Protein AF-R7V483-F1 (afdb_monomer_lite)

Sequence (160 aa):
MLPAGDQNLHLLVTLGECSVFAGLAAVVNGSASCNEAAVVGTEDGHNNIPVMDWQGHFAGIGRDFHGIEQYQHFRFDWQHSGVVFFKTRISDEEGSFKLFKDSPLPTTAATPITPPGLSRERQAYLYEKIRPFVKDKFKDVVCPPAASRATPRKTEMNKI

pLDDT: mean 77.06, std 22.34, range [24.92, 97.38]

Foldseek 3Di:
DDDDDDDDPPPPPVPPDDFPQVVVQCCQVVVDVPGHDDRQADLVGGGPDFDFPPCVLCVVWFDDDPPPVQWDDWDDDPVLPQKIWTDNDPPDDIDIDRGTDPDDHDPDGGDGDDPPDDDLVVLVCCQPPVLVVDDPVCSCSRRNDRDDPPDPPPPPDDDD

Organism: Capitella teleta (NCBI:txid283909)

Structure (mmCIF, N/CA/C/O backbone):
data_AF-R7V483-F1
#
_entry.id   AF-R7V483-F1
#
loop_
_atom_site.group_PDB
_atom_site.id
_atom_site.type_symbol
_atom_site.label_atom_id
_atom_site.label_alt_id
_atom_site.label_comp_id
_atom_site.label_asym_id
_atom_site.label_entity_id
_atom_site.label_seq_id
_atom_site.pdbx_PDB_ins_code
_atom_site.Cartn_x
_atom_site.Cartn_y
_atom_site.Cartn_z
_atom_site.occupancy
_atom_site.B_iso_or_equiv
_atom_site.auth_seq_id
_atom_site.auth_comp_id
_atom_site.auth_asym_id
_atom_site.auth_atom_id
_atom_site.pdbx_PDB_model_num
ATOM 1 N N . MET A 1 1 ? 19.976 43.031 -4.456 1.00 28.83 1 MET A N 1
ATOM 2 C CA . MET A 1 1 ? 19.991 43.541 -5.841 1.00 28.83 1 MET A CA 1
ATOM 3 C C . MET A 1 1 ? 20.287 42.354 -6.746 1.00 28.83 1 MET A C 1
ATOM 5 O O . MET A 1 1 ? 21.418 41.896 -6.770 1.00 28.83 1 MET A O 1
ATOM 9 N N . LEU A 1 2 ? 19.248 41.772 -7.352 1.00 35.28 2 LEU A N 1
ATOM 10 C CA . LEU A 1 2 ? 19.381 40.884 -8.518 1.00 35.28 2 LEU A CA 1
ATOM 11 C C . LEU A 1 2 ? 19.589 41.777 -9.753 1.00 35.28 2 LEU A C 1
ATOM 13 O O . LEU A 1 2 ? 19.107 42.915 -9.739 1.00 35.28 2 LEU A O 1
ATOM 17 N N . PRO A 1 3 ? 20.309 41.309 -10.785 1.00 36.69 3 PRO A N 1
ATOM 18 C CA . PRO A 1 3 ? 19.605 40.787 -11.967 1.00 36.69 3 PRO A CA 1
ATOM 19 C C . PRO A 1 3 ? 20.297 39.557 -12.605 1.00 36.69 3 PRO A C 1
ATOM 21 O O . PRO A 1 3 ? 21.495 39.357 -12.445 1.00 36.69 3 PRO A O 1
ATOM 24 N N . ALA A 1 4 ? 19.492 38.604 -13.096 1.00 30.58 4 ALA A N 1
ATOM 25 C CA . ALA A 1 4 ? 19.255 38.270 -14.518 1.00 30.58 4 ALA A CA 1
ATOM 26 C C . ALA A 1 4 ? 20.458 37.589 -15.200 1.00 30.58 4 ALA A C 1
ATOM 28 O O . ALA A 1 4 ? 21.542 38.143 -15.234 1.00 30.58 4 ALA A O 1
ATOM 29 N N . GLY A 1 5 ? 20.364 36.410 -15.799 1.00 27.03 5 GLY A N 1
ATOM 30 C CA . GLY A 1 5 ? 19.239 35.559 -16.153 1.00 27.03 5 GLY A CA 1
ATOM 31 C C . GLY A 1 5 ? 19.723 34.680 -17.307 1.00 27.03 5 GLY A C 1
ATOM 32 O O . GLY A 1 5 ? 20.357 35.196 -18.212 1.00 27.03 5 GLY A O 1
ATOM 33 N N . ASP A 1 6 ? 19.469 33.377 -17.244 1.00 29.20 6 ASP A N 1
ATOM 34 C CA . ASP A 1 6 ? 19.314 32.510 -18.418 1.00 29.20 6 ASP A CA 1
ATOM 35 C C . ASP A 1 6 ? 18.789 31.159 -17.917 1.00 29.20 6 ASP A C 1
ATOM 37 O O . ASP A 1 6 ? 19.369 30.521 -17.045 1.00 29.20 6 ASP A O 1
ATOM 41 N N . GLN A 1 7 ? 17.526 30.843 -18.199 1.00 31.00 7 GLN A N 1
ATOM 42 C CA . GLN A 1 7 ? 17.153 30.010 -19.344 1.00 31.00 7 GLN A CA 1
ATOM 43 C C . GLN A 1 7 ? 17.846 28.642 -19.332 1.00 31.00 7 GLN A C 1
ATOM 45 O O . GLN A 1 7 ? 18.847 28.419 -19.999 1.00 31.00 7 GLN A O 1
ATOM 50 N N . ASN A 1 8 ? 17.261 27.694 -18.603 1.00 27.20 8 ASN A N 1
ATOM 51 C CA . ASN A 1 8 ? 16.690 26.487 -19.203 1.00 27.20 8 ASN A CA 1
ATOM 52 C C . ASN A 1 8 ? 16.127 25.607 -18.090 1.00 27.20 8 ASN A C 1
ATOM 54 O O . ASN A 1 8 ? 16.814 24.780 -17.497 1.00 27.20 8 ASN A O 1
ATOM 58 N N . LEU A 1 9 ? 14.826 25.755 -17.852 1.00 27.55 9 LEU A N 1
ATOM 59 C CA . LEU A 1 9 ? 14.015 24.751 -17.177 1.00 27.55 9 LEU A CA 1
ATOM 60 C C . LEU A 1 9 ? 13.783 23.576 -18.148 1.00 27.55 9 LEU A C 1
ATOM 62 O O . LEU A 1 9 ? 12.661 23.245 -18.507 1.00 27.55 9 LEU A O 1
ATOM 66 N N . HIS A 1 10 ? 14.865 22.974 -18.628 1.00 25.95 10 HIS A N 1
ATOM 67 C CA . HIS A 1 10 ? 14.837 21.652 -19.219 1.00 25.95 10 HIS A CA 1
ATOM 68 C C . HIS A 1 10 ? 15.372 20.738 -18.132 1.00 25.95 10 HIS A C 1
ATOM 70 O O . HIS A 1 10 ? 16.579 20.539 -18.001 1.00 25.95 10 HIS A O 1
ATOM 76 N N . LEU A 1 11 ? 14.455 20.190 -17.332 1.00 29.06 11 LEU A N 1
ATOM 77 C CA . LEU A 1 11 ? 14.717 18.970 -16.584 1.00 29.06 11 LEU A CA 1
ATOM 78 C C . LEU A 1 11 ? 14.924 17.868 -17.636 1.00 29.06 11 LEU A C 1
ATOM 80 O O . LEU A 1 11 ? 14.033 17.080 -17.949 1.00 29.06 11 LEU A O 1
ATOM 84 N N . LEU A 1 12 ? 16.096 17.891 -18.269 1.00 24.92 12 LEU A N 1
ATOM 85 C CA . LEU A 1 12 ? 16.650 16.786 -19.014 1.00 24.92 12 LEU A CA 1
ATOM 86 C C . LEU A 1 12 ? 16.784 15.681 -17.979 1.00 24.92 12 LEU A C 1
ATOM 88 O O . LEU A 1 12 ? 17.762 15.593 -17.243 1.00 24.92 12 LEU A O 1
ATOM 92 N N . VAL A 1 13 ? 15.769 14.825 -17.921 1.00 32.09 13 VAL A N 1
ATOM 93 C CA . VAL A 1 13 ? 15.945 13.449 -17.480 1.00 32.09 13 VAL A CA 1
ATOM 94 C C . VAL A 1 13 ? 16.818 12.802 -18.555 1.00 32.09 13 VAL A C 1
ATOM 96 O O . VAL A 1 13 ? 16.358 12.075 -19.443 1.00 32.09 13 VAL A O 1
ATOM 99 N N . THR A 1 14 ? 18.101 13.157 -18.539 1.00 29.66 14 THR A N 1
ATOM 100 C CA . THR A 1 14 ? 19.154 12.463 -19.251 1.00 29.66 14 THR A CA 1
ATOM 101 C C . THR A 1 14 ? 19.177 11.083 -18.618 1.00 29.66 14 THR A C 1
ATOM 103 O O . THR A 1 14 ? 19.787 10.856 -17.582 1.00 29.66 14 THR A O 1
ATOM 106 N N . LEU A 1 15 ? 18.453 10.144 -19.231 1.00 36.75 15 LEU A N 1
ATOM 107 C CA . LEU A 1 15 ? 18.625 8.704 -19.029 1.00 36.75 15 LEU A CA 1
ATOM 108 C C . LEU A 1 15 ? 19.986 8.294 -19.623 1.00 36.75 15 LEU A C 1
ATOM 110 O O . LEU A 1 15 ? 20.051 7.491 -20.562 1.00 36.75 15 LEU A O 1
ATOM 114 N N . GLY A 1 16 ? 21.043 8.930 -19.123 1.00 33.69 16 GLY A N 1
ATOM 115 C CA . GLY A 1 16 ? 22.443 8.615 -19.318 1.00 33.69 16 GLY A CA 1
ATOM 116 C C . GLY A 1 16 ? 22.917 7.928 -18.048 1.00 33.69 16 GLY A C 1
ATOM 117 O O . GLY A 1 16 ? 22.999 8.568 -17.011 1.00 33.69 16 GLY A O 1
ATOM 118 N N . GLU A 1 17 ? 23.119 6.618 -18.158 1.00 39.38 17 GLU A N 1
ATOM 119 C CA . GLU A 1 17 ? 24.070 5.792 -17.393 1.00 39.38 17 GLU A CA 1
ATOM 120 C C . GLU A 1 17 ? 24.026 5.770 -15.852 1.00 39.38 17 GLU A C 1
ATOM 122 O O . GLU A 1 17 ? 24.707 4.944 -15.255 1.00 39.38 17 GLU A O 1
ATOM 127 N N . CYS A 1 18 ? 23.190 6.561 -15.186 1.00 37.78 18 CYS A N 1
ATOM 128 C CA . CYS A 1 18 ? 22.983 6.468 -13.746 1.00 37.78 18 CYS A CA 1
ATOM 129 C C . CYS A 1 18 ? 21.830 5.506 -13.447 1.00 37.78 18 CYS A C 1
ATOM 131 O O . CYS A 1 18 ? 20.711 5.707 -13.928 1.00 37.78 18 CYS A O 1
ATOM 133 N N . SER A 1 19 ? 22.094 4.482 -12.631 1.00 55.12 19 SER A N 1
ATOM 134 C CA . SER A 1 19 ? 21.051 3.634 -12.048 1.00 55.12 19 SER A CA 1
ATOM 135 C C . SER A 1 19 ? 19.943 4.513 -11.457 1.00 55.12 19 SER A C 1
ATOM 137 O O . SER A 1 19 ? 20.213 5.417 -10.657 1.00 55.12 19 SER A O 1
ATOM 139 N N . VAL A 1 20 ? 18.693 4.258 -11.853 1.00 62.97 20 VAL A N 1
ATOM 140 C CA . VAL A 1 20 ? 17.527 5.053 -11.420 1.00 62.97 20 VAL A CA 1
ATOM 141 C C . VAL A 1 20 ? 17.409 5.025 -9.893 1.00 62.97 20 VAL A C 1
ATOM 143 O O . VAL A 1 20 ? 17.085 6.037 -9.270 1.00 62.97 20 VAL A O 1
ATOM 146 N N . PHE A 1 21 ? 17.750 3.886 -9.285 1.00 64.00 21 PHE A N 1
ATOM 147 C CA . PHE A 1 21 ? 17.733 3.693 -7.838 1.00 64.00 21 PHE A CA 1
ATOM 148 C C . PHE A 1 21 ? 18.817 4.504 -7.121 1.00 64.00 21 PHE A C 1
ATOM 150 O O . PHE A 1 21 ? 18.523 5.153 -6.118 1.00 64.00 21 PHE A O 1
ATOM 157 N N . ALA A 1 22 ? 20.045 4.531 -7.650 1.00 68.31 22 ALA A N 1
ATOM 158 C CA . ALA A 1 22 ? 21.133 5.321 -7.070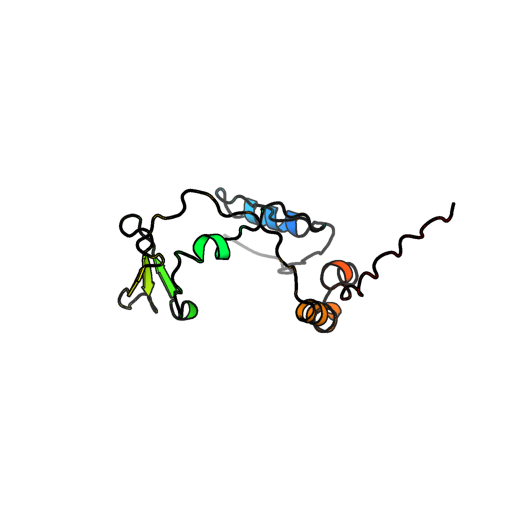 1.00 68.31 22 ALA A CA 1
ATOM 159 C C . ALA A 1 22 ? 20.861 6.833 -7.172 1.00 68.31 22 ALA A C 1
ATOM 161 O O . ALA A 1 22 ? 21.094 7.575 -6.217 1.00 68.31 22 ALA A O 1
ATOM 162 N N . GLY A 1 23 ? 20.304 7.281 -8.303 1.00 75.19 23 GLY A N 1
ATOM 163 C CA . GLY A 1 23 ? 19.900 8.675 -8.491 1.00 75.19 23 GLY A CA 1
ATOM 164 C C . GLY A 1 23 ? 18.810 9.107 -7.507 1.00 75.19 23 GLY A C 1
ATOM 165 O O . GLY A 1 23 ? 18.928 10.158 -6.880 1.00 75.19 23 GLY A O 1
ATOM 166 N N . LEU A 1 24 ? 17.781 8.275 -7.311 1.00 79.62 24 LEU A N 1
ATOM 167 C CA . LEU A 1 24 ? 16.718 8.540 -6.335 1.00 79.62 24 LEU A CA 1
ATOM 168 C C . LEU A 1 24 ? 17.243 8.572 -4.897 1.00 79.62 24 LEU A C 1
ATOM 170 O O . LEU A 1 24 ? 16.884 9.475 -4.143 1.00 79.62 24 LEU A O 1
ATOM 174 N N . ALA A 1 25 ? 18.121 7.637 -4.526 1.00 84.19 25 ALA A N 1
ATOM 175 C CA . ALA A 1 25 ? 18.725 7.621 -3.198 1.00 84.19 25 ALA A CA 1
ATOM 176 C C . ALA A 1 25 ? 19.532 8.901 -2.921 1.00 84.19 25 ALA A C 1
ATOM 178 O O . ALA A 1 25 ? 19.402 9.494 -1.850 1.00 84.19 25 ALA A O 1
ATOM 179 N N . ALA A 1 26 ? 20.305 9.377 -3.904 1.00 84.81 26 ALA A N 1
ATOM 180 C CA . ALA A 1 26 ? 21.059 10.624 -3.789 1.00 84.81 26 ALA A CA 1
ATOM 181 C C . ALA A 1 26 ? 20.143 11.849 -3.613 1.00 84.81 26 ALA A C 1
ATOM 183 O O . ALA A 1 26 ? 20.428 12.709 -2.780 1.00 84.81 26 ALA A O 1
ATOM 184 N N . VAL A 1 27 ? 19.024 11.911 -4.345 1.00 87.44 27 VAL A N 1
ATOM 185 C CA . VAL A 1 27 ? 18.027 12.986 -4.196 1.00 87.44 27 VAL A CA 1
ATOM 186 C C . VAL A 1 27 ? 17.406 12.974 -2.799 1.00 87.44 27 VAL A C 1
ATOM 188 O O . VAL A 1 27 ? 17.303 14.027 -2.171 1.00 87.44 27 VAL A O 1
ATOM 191 N N . VAL A 1 28 ? 17.026 11.800 -2.286 1.00 87.19 28 VAL A N 1
ATOM 192 C CA . VAL A 1 28 ? 16.446 11.672 -0.940 1.00 87.19 28 VAL A CA 1
ATOM 193 C C . VAL A 1 28 ? 17.452 12.113 0.123 1.00 87.19 28 VAL A C 1
ATOM 195 O O . VAL A 1 28 ? 17.130 12.996 0.917 1.00 87.19 28 VAL A O 1
ATOM 198 N N . ASN A 1 29 ? 18.681 11.597 0.084 1.00 89.31 29 ASN A N 1
ATOM 199 C CA . ASN A 1 29 ? 19.730 11.954 1.045 1.00 89.31 29 ASN A CA 1
ATOM 200 C C . ASN A 1 29 ? 20.120 13.441 0.976 1.00 89.31 29 ASN A C 1
ATOM 202 O O . ASN A 1 29 ? 20.415 14.057 1.993 1.00 89.31 29 ASN A O 1
ATOM 206 N N . GLY A 1 30 ? 20.117 14.036 -0.220 1.00 90.06 30 GLY A N 1
ATOM 207 C CA . GLY A 1 30 ? 20.455 15.447 -0.415 1.00 90.06 30 GLY A CA 1
ATOM 208 C C . GLY A 1 30 ? 19.324 16.426 -0.089 1.00 90.06 30 GLY A C 1
ATOM 209 O O . GLY A 1 30 ? 19.570 17.627 -0.012 1.00 90.06 30 GLY A O 1
ATOM 210 N N . SER A 1 31 ? 18.088 15.945 0.083 1.00 89.94 31 SER A N 1
ATOM 211 C CA . SER A 1 31 ? 16.914 16.814 0.261 1.00 89.94 31 SER A CA 1
ATOM 212 C C . SER A 1 31 ? 16.786 17.417 1.664 1.00 89.94 31 SER A C 1
ATOM 214 O O . SER A 1 31 ? 16.257 18.520 1.800 1.00 89.94 31 SER A O 1
ATOM 216 N N . ALA A 1 32 ? 17.272 16.726 2.701 1.00 90.19 32 ALA A N 1
ATOM 217 C CA . ALA A 1 32 ? 17.319 17.222 4.075 1.00 90.19 32 ALA A CA 1
ATOM 218 C C . ALA A 1 32 ? 18.342 16.436 4.906 1.00 90.19 32 ALA A C 1
ATOM 220 O O . ALA A 1 32 ? 18.563 15.253 4.671 1.00 90.19 32 ALA A O 1
ATOM 221 N N . SER A 1 33 ? 18.907 17.066 5.940 1.00 86.06 33 SER A N 1
ATOM 222 C CA . SER A 1 33 ? 19.925 16.454 6.810 1.00 86.06 33 SER A CA 1
ATOM 223 C C . SER A 1 33 ? 19.423 15.280 7.658 1.00 86.06 33 SER A C 1
ATOM 225 O O . SER A 1 33 ? 20.230 14.573 8.250 1.00 86.06 33 SER A O 1
ATOM 227 N N . CYS A 1 34 ? 18.107 15.106 7.777 1.00 90.44 34 CYS A N 1
ATOM 228 C CA . CYS A 1 34 ? 17.476 14.021 8.528 1.00 90.44 34 CYS A CA 1
ATOM 229 C C . CYS A 1 34 ? 16.972 12.875 7.641 1.00 90.44 34 CYS A C 1
ATOM 231 O O . CYS A 1 34 ? 16.410 11.917 8.168 1.00 90.44 34 CYS A O 1
ATOM 233 N N . ASN A 1 35 ? 17.141 12.969 6.321 1.00 89.31 35 ASN A N 1
ATOM 234 C CA . ASN A 1 35 ? 16.669 11.943 5.404 1.00 89.31 35 ASN A CA 1
ATOM 235 C C . ASN A 1 35 ? 17.757 10.893 5.176 1.00 89.31 35 ASN A C 1
ATOM 237 O O . ASN A 1 35 ? 18.894 11.226 4.852 1.00 89.31 35 ASN A O 1
ATOM 241 N N . GLU A 1 36 ? 17.373 9.622 5.287 1.00 88.81 36 GLU A N 1
ATOM 242 C CA . GLU A 1 36 ? 18.211 8.478 4.937 1.00 88.81 36 GLU A CA 1
ATOM 243 C C . GLU A 1 36 ? 17.448 7.579 3.960 1.00 88.81 36 GLU A C 1
ATOM 245 O O . GLU A 1 36 ? 16.360 7.073 4.249 1.00 88.81 36 GLU A O 1
ATOM 250 N N . ALA A 1 37 ? 17.998 7.419 2.760 1.00 86.38 37 ALA A N 1
ATOM 251 C CA . ALA A 1 37 ? 17.410 6.618 1.705 1.00 86.38 37 ALA A CA 1
ATOM 252 C C . ALA A 1 37 ? 17.675 5.129 1.944 1.00 86.38 37 ALA A C 1
ATOM 254 O O . ALA A 1 37 ? 18.818 4.675 1.917 1.00 86.38 37 ALA A O 1
ATOM 255 N N . ALA A 1 38 ? 16.606 4.348 2.072 1.00 83.12 38 ALA A N 1
ATOM 256 C CA . ALA A 1 38 ? 16.682 2.894 2.068 1.00 83.12 38 ALA A CA 1
ATOM 257 C C . ALA A 1 38 ? 16.436 2.353 0.652 1.00 83.12 38 ALA A C 1
ATOM 259 O O . ALA A 1 38 ? 15.343 2.490 0.097 1.00 83.12 38 ALA A O 1
ATOM 260 N N . VAL A 1 39 ? 17.445 1.712 0.057 1.00 80.56 39 VAL A N 1
ATOM 261 C CA . VAL A 1 39 ? 17.302 1.048 -1.247 1.00 80.56 39 VAL A CA 1
ATOM 262 C C . VAL A 1 39 ? 16.587 -0.285 -1.042 1.00 80.56 39 VAL A C 1
ATOM 264 O O . VAL A 1 39 ? 17.191 -1.248 -0.579 1.00 80.56 39 VAL A O 1
ATOM 267 N N . VAL A 1 40 ? 15.301 -0.339 -1.392 1.00 76.88 40 VAL A N 1
ATOM 268 C CA . VAL A 1 40 ? 14.445 -1.524 -1.189 1.00 76.88 40 VAL A CA 1
ATOM 269 C C . VAL A 1 40 ? 14.782 -2.687 -2.126 1.00 76.88 40 VAL A C 1
ATOM 271 O O . VAL A 1 40 ? 14.576 -3.834 -1.755 1.00 76.88 40 VAL A O 1
ATOM 274 N N . GLY A 1 41 ? 15.361 -2.430 -3.300 1.00 74.00 41 GLY A N 1
ATOM 275 C CA . GLY A 1 41 ? 15.763 -3.476 -4.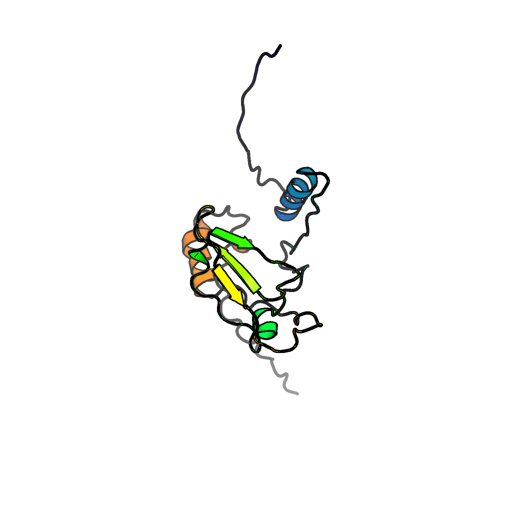238 1.00 74.00 41 GLY A CA 1
ATOM 276 C C . GLY A 1 41 ? 16.696 -2.976 -5.336 1.00 74.00 41 GLY A C 1
ATOM 277 O O . GLY A 1 41 ? 16.946 -1.774 -5.445 1.00 74.00 41 GLY A O 1
ATOM 278 N N . THR A 1 42 ? 17.227 -3.907 -6.125 1.00 71.69 42 THR A N 1
ATOM 279 C CA . THR A 1 42 ? 18.180 -3.642 -7.212 1.00 71.69 42 THR A CA 1
ATOM 280 C C . THR A 1 42 ? 17.565 -3.894 -8.588 1.00 71.69 42 THR A C 1
ATOM 282 O O . THR A 1 42 ? 16.532 -4.552 -8.722 1.00 71.69 42 THR A O 1
ATOM 285 N N . GLU A 1 43 ? 18.220 -3.379 -9.632 1.00 67.12 43 GLU A N 1
ATOM 286 C CA . GLU A 1 43 ? 17.801 -3.557 -11.032 1.00 67.12 43 GLU A CA 1
ATOM 287 C C . GLU A 1 43 ? 17.811 -5.030 -11.471 1.00 67.12 43 GLU A C 1
ATOM 289 O O . GLU A 1 43 ?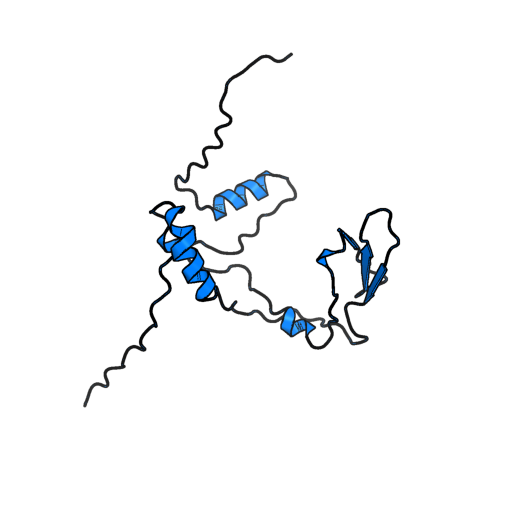 17.009 -5.423 -12.314 1.00 67.12 43 GLU A O 1
ATOM 294 N N . ASP A 1 44 ? 18.632 -5.862 -10.824 1.00 67.50 44 ASP A N 1
ATOM 295 C CA . ASP A 1 44 ? 18.710 -7.311 -11.056 1.00 67.50 44 ASP A CA 1
ATOM 296 C C . ASP A 1 44 ? 17.586 -8.101 -10.356 1.00 67.50 44 ASP A C 1
ATOM 298 O O . ASP A 1 44 ? 17.577 -9.333 -10.355 1.00 67.50 44 ASP A O 1
ATOM 302 N N . GLY A 1 45 ? 16.634 -7.404 -9.728 1.00 66.88 45 GLY A N 1
ATOM 303 C CA . GLY A 1 45 ? 15.494 -8.009 -9.042 1.00 66.88 45 GLY A CA 1
ATOM 304 C C . GLY A 1 45 ? 15.804 -8.526 -7.636 1.00 66.88 45 GLY A C 1
ATOM 305 O O . GLY A 1 45 ? 14.970 -9.219 -7.050 1.00 66.88 45 GLY A O 1
ATOM 306 N N . HIS A 1 46 ? 16.971 -8.197 -7.070 1.00 73.12 46 HIS A N 1
ATOM 307 C CA . HIS A 1 46 ? 17.266 -8.510 -5.674 1.00 73.12 46 HIS A CA 1
ATOM 308 C C . HIS A 1 46 ? 16.471 -7.586 -4.747 1.00 73.12 46 HIS A C 1
ATOM 310 O O . HIS A 1 46 ? 16.425 -6.375 -4.955 1.00 73.12 46 HIS A O 1
ATOM 316 N N . ASN A 1 47 ? 15.850 -8.157 -3.716 1.00 75.94 47 ASN A N 1
ATOM 317 C CA . ASN A 1 47 ? 15.083 -7.415 -2.725 1.00 75.94 47 ASN A CA 1
ATOM 318 C C . ASN A 1 47 ? 15.908 -7.289 -1.438 1.00 75.94 47 ASN A C 1
ATOM 320 O O . ASN A 1 47 ? 16.196 -8.299 -0.797 1.00 75.94 47 ASN A O 1
ATOM 324 N N . ASN A 1 48 ? 16.272 -6.064 -1.062 1.00 80.62 48 ASN A N 1
ATOM 325 C CA . ASN A 1 48 ? 17.097 -5.797 0.120 1.00 80.62 48 ASN A CA 1
ATOM 326 C C . ASN A 1 48 ? 16.267 -5.782 1.409 1.00 80.62 48 ASN A C 1
ATOM 328 O O . ASN A 1 48 ? 16.805 -5.995 2.493 1.00 80.62 48 ASN A O 1
ATOM 332 N N . ILE A 1 49 ? 14.963 -5.504 1.299 1.00 82.25 49 ILE A N 1
ATOM 333 C CA . ILE A 1 49 ? 14.054 -5.410 2.442 1.00 82.25 49 ILE A CA 1
ATOM 334 C C . ILE A 1 49 ? 12.994 -6.504 2.310 1.00 82.25 49 ILE A C 1
ATOM 336 O O . ILE A 1 49 ? 12.204 -6.477 1.363 1.00 82.25 49 ILE A O 1
ATOM 340 N N . PRO A 1 50 ? 12.940 -7.480 3.235 1.00 85.38 50 PRO A N 1
ATOM 341 C CA . PRO A 1 50 ? 11.970 -8.558 3.140 1.00 85.38 50 PRO A CA 1
ATOM 342 C C . PRO A 1 50 ? 10.547 -8.000 3.181 1.00 85.38 50 PRO A C 1
ATOM 344 O O . PRO A 1 50 ? 10.211 -7.148 4.005 1.00 85.38 50 PRO A O 1
ATOM 347 N N . VAL A 1 51 ? 9.694 -8.509 2.294 1.00 86.88 51 VAL A N 1
ATOM 348 C CA . VAL A 1 51 ? 8.255 -8.262 2.385 1.00 86.88 51 VAL A CA 1
ATOM 349 C C . VAL A 1 51 ? 7.727 -9.117 3.528 1.00 86.88 51 VAL A C 1
ATOM 351 O O . VAL A 1 51 ? 8.002 -10.310 3.571 1.00 86.88 51 VAL A O 1
ATOM 354 N N . MET A 1 52 ? 6.990 -8.520 4.459 1.00 91.56 52 MET A N 1
ATOM 355 C CA . MET A 1 52 ? 6.496 -9.205 5.654 1.00 91.56 52 MET A CA 1
ATOM 356 C C . MET A 1 52 ? 5.007 -9.526 5.509 1.00 91.56 52 MET A C 1
ATOM 358 O O . MET A 1 52 ? 4.244 -8.703 4.996 1.00 91.56 52 MET A O 1
ATOM 362 N N . ASP A 1 53 ? 4.580 -10.696 5.985 1.00 92.75 53 ASP A N 1
ATOM 363 C CA . ASP A 1 53 ? 3.179 -11.130 5.948 1.00 92.75 53 ASP A CA 1
ATOM 364 C C . ASP A 1 53 ? 2.343 -10.477 7.051 1.00 92.75 53 ASP A C 1
ATOM 366 O O . ASP A 1 53 ? 1.891 -11.119 7.998 1.00 92.75 53 ASP A O 1
ATOM 370 N N . TRP A 1 54 ? 2.141 -9.166 6.949 1.00 90.88 54 TRP A N 1
ATOM 371 C CA . TRP A 1 54 ? 1.301 -8.438 7.898 1.00 90.88 54 TRP A CA 1
ATOM 372 C C . TRP A 1 54 ? -0.162 -8.889 7.851 1.00 90.88 54 TRP A C 1
ATOM 374 O O . TRP A 1 54 ? -0.849 -8.857 8.869 1.00 90.88 54 TRP A O 1
ATOM 384 N N . GLN A 1 55 ? -0.635 -9.341 6.687 1.00 90.38 55 GLN A N 1
ATOM 385 C CA . GLN A 1 55 ? -2.007 -9.812 6.502 1.00 90.38 55 GLN A CA 1
ATOM 386 C C . GLN A 1 55 ? -2.247 -11.089 7.309 1.00 90.38 55 GLN A C 1
ATOM 388 O O . GLN A 1 55 ? -3.145 -11.110 8.149 1.00 90.38 55 GLN A O 1
ATOM 393 N N . GLY A 1 56 ? -1.411 -12.114 7.131 1.00 91.31 56 GLY A N 1
ATOM 394 C CA . GLY A 1 56 ? -1.465 -13.338 7.927 1.00 91.31 56 GLY A CA 1
ATOM 395 C C . GLY A 1 56 ? -1.169 -13.088 9.405 1.00 91.31 56 GLY A C 1
ATOM 396 O O . GLY A 1 56 ? -1.870 -13.618 10.268 1.00 91.31 56 GLY A O 1
ATOM 397 N N . HIS A 1 57 ? -0.205 -12.214 9.711 1.00 92.12 57 HIS A N 1
ATOM 398 C CA . HIS A 1 57 ? 0.176 -11.884 11.086 1.00 92.12 57 HIS A CA 1
ATOM 399 C C . HIS A 1 57 ? -0.981 -11.293 11.907 1.00 92.12 57 HIS A C 1
ATOM 401 O O . HIS A 1 57 ? -1.117 -11.602 13.091 1.00 92.12 57 HIS A O 1
ATOM 407 N N . PHE A 1 58 ? -1.847 -10.490 11.278 1.00 90.69 58 PHE A N 1
ATOM 408 C CA . PHE A 1 58 ? -3.001 -9.880 11.941 1.00 90.69 58 PHE A CA 1
ATOM 409 C C . PHE A 1 58 ? -4.345 -10.563 11.641 1.00 90.69 58 PHE A C 1
ATOM 411 O O . PHE A 1 58 ? -5.330 -10.214 12.289 1.00 90.69 58 PHE A O 1
ATOM 418 N N . ALA A 1 59 ? -4.422 -11.557 10.749 1.00 89.88 59 ALA A N 1
ATOM 419 C CA . ALA A 1 59 ? -5.684 -12.156 10.283 1.00 89.88 59 ALA A CA 1
ATOM 420 C C . ALA A 1 59 ? -6.623 -12.639 11.410 1.00 89.88 59 ALA A C 1
ATOM 422 O O . ALA A 1 59 ? -7.844 -12.540 11.301 1.00 89.88 59 ALA A O 1
ATOM 423 N N . GLY A 1 60 ? -6.074 -13.152 12.516 1.00 88.69 60 GLY A N 1
ATOM 424 C CA . GLY A 1 60 ? -6.872 -13.651 13.643 1.00 88.69 60 GLY A CA 1
ATOM 425 C C . GLY A 1 60 ? -7.412 -12.562 14.579 1.00 88.69 60 GLY A C 1
ATOM 426 O O . GLY A 1 60 ? -8.438 -12.763 15.240 1.00 88.69 60 GLY A O 1
ATOM 427 N N . ILE A 1 61 ? -6.748 -11.408 14.632 1.00 91.31 61 ILE A N 1
ATOM 428 C CA . ILE A 1 61 ? -6.943 -10.396 15.684 1.00 91.31 61 ILE A CA 1
ATOM 429 C C . ILE A 1 61 ? -7.352 -9.023 15.151 1.00 91.31 61 ILE A C 1
ATOM 431 O O . ILE A 1 61 ? -7.966 -8.253 15.889 1.00 91.31 61 ILE A O 1
ATOM 435 N N . GLY A 1 62 ? -7.035 -8.722 13.894 1.00 91.38 62 GLY A N 1
ATOM 436 C CA . GLY A 1 62 ? -7.407 -7.492 13.214 1.00 91.38 62 GLY A CA 1
ATOM 437 C C . GLY A 1 62 ? -8.904 -7.432 12.928 1.00 91.38 62 GLY A C 1
ATOM 438 O O . GLY A 1 62 ? -9.590 -8.454 12.825 1.00 91.38 62 GLY A O 1
ATOM 439 N N . ARG A 1 63 ? -9.414 -6.208 12.834 1.00 92.75 63 ARG A N 1
ATOM 440 C CA . ARG A 1 63 ? -10.775 -5.893 12.411 1.00 92.75 63 ARG A CA 1
ATOM 441 C C . ARG A 1 63 ? -10.728 -5.003 11.185 1.00 92.75 63 ARG A C 1
ATOM 443 O O . ARG A 1 63 ? -9.956 -4.046 11.145 1.00 92.75 63 ARG A O 1
ATOM 450 N N . ASP A 1 64 ? -11.600 -5.302 10.234 1.00 91.75 64 ASP A N 1
ATOM 451 C CA . ASP A 1 64 ? -11.693 -4.543 8.998 1.00 91.75 64 ASP A CA 1
ATOM 452 C C . ASP A 1 64 ? -12.235 -3.144 9.280 1.00 91.75 64 ASP A C 1
ATOM 454 O O . ASP A 1 64 ? -13.349 -2.960 9.776 1.00 91.75 64 ASP A O 1
ATOM 458 N N . PHE A 1 65 ? -11.420 -2.144 8.961 1.00 93.00 65 PHE A N 1
ATOM 459 C CA . PHE A 1 65 ? -11.811 -0.748 9.025 1.00 93.00 65 PHE A CA 1
ATOM 460 C C . PHE A 1 65 ? -12.290 -0.295 7.642 1.00 93.00 65 PHE A C 1
ATOM 462 O O . PHE A 1 65 ? -11.503 0.082 6.772 1.00 93.00 65 PHE A O 1
ATOM 469 N N . HIS A 1 66 ? -13.598 -0.412 7.413 1.00 93.00 66 HIS A N 1
ATOM 470 C CA . HIS A 1 66 ? -14.211 -0.109 6.122 1.00 93.00 66 HIS A CA 1
ATOM 471 C C . HIS A 1 66 ? -14.269 1.393 5.835 1.00 93.00 66 HIS A C 1
ATOM 473 O O . HIS A 1 66 ? -14.362 2.219 6.738 1.00 93.00 66 HIS A O 1
ATOM 479 N N . GLY A 1 67 ? -14.273 1.743 4.546 1.00 92.44 67 GLY A N 1
ATOM 480 C CA . GLY A 1 67 ? -14.457 3.127 4.114 1.00 92.44 67 GLY A CA 1
ATOM 481 C C . GLY A 1 67 ? -13.259 4.034 4.382 1.00 92.44 67 GLY A C 1
ATOM 482 O O . GLY A 1 67 ? -13.439 5.245 4.412 1.00 92.44 67 GLY A O 1
ATOM 483 N N . ILE A 1 68 ? -12.053 3.475 4.543 1.00 91.75 68 ILE A N 1
ATOM 484 C CA . ILE A 1 68 ? -10.834 4.235 4.857 1.00 91.75 68 ILE A CA 1
ATOM 485 C C . ILE A 1 68 ? -10.588 5.415 3.900 1.00 91.75 68 ILE A C 1
ATOM 487 O O . ILE A 1 68 ? -10.127 6.464 4.332 1.00 91.75 68 ILE A O 1
ATOM 491 N N . GLU A 1 69 ? -10.973 5.276 2.628 1.00 92.31 69 GLU A N 1
ATOM 492 C CA . GLU A 1 69 ? -10.845 6.306 1.585 1.00 92.31 69 GLU A CA 1
ATOM 493 C C . GLU A 1 69 ? -11.710 7.555 1.829 1.00 92.31 69 GLU A C 1
ATOM 495 O O . GLU A 1 69 ? -11.468 8.603 1.236 1.00 92.31 69 GLU A O 1
ATOM 500 N N . GLN A 1 70 ? -12.723 7.463 2.693 1.00 94.31 70 GLN A N 1
ATOM 501 C CA . GLN A 1 70 ? -13.613 8.578 3.021 1.00 94.31 70 GLN A CA 1
ATOM 502 C C . GLN A 1 70 ? -13.000 9.522 4.062 1.00 94.31 70 GLN A C 1
ATOM 504 O O . GLN A 1 70 ? -13.436 10.666 4.184 1.00 94.31 70 GLN A O 1
ATOM 509 N N . TYR A 1 71 ? -12.004 9.059 4.819 1.00 94.81 71 TYR A N 1
ATOM 510 C CA . TYR A 1 71 ? -11.411 9.808 5.920 1.00 94.81 71 TYR A CA 1
ATOM 511 C C . TYR A 1 71 ? -10.078 10.428 5.499 1.00 94.81 71 TYR A C 1
ATOM 513 O O . TYR A 1 71 ? -9.257 9.797 4.839 1.00 94.81 71 TYR A O 1
ATOM 521 N N . GLN A 1 72 ? -9.852 11.677 5.899 1.00 94.94 72 GLN A N 1
ATOM 522 C CA . GLN A 1 72 ? -8.653 12.442 5.534 1.00 94.94 72 GLN A CA 1
ATOM 523 C C . GLN A 1 72 ? -7.653 12.551 6.682 1.00 94.94 72 GLN A C 1
ATOM 525 O O . GLN A 1 72 ? -6.471 12.812 6.459 1.00 94.94 72 GLN A O 1
ATOM 530 N N . HIS A 1 73 ? -8.118 12.365 7.916 1.00 96.06 73 HIS A N 1
ATOM 531 C CA . HIS A 1 73 ? -7.297 12.530 9.105 1.00 96.06 73 HIS A CA 1
ATOM 532 C C . HIS A 1 73 ? -7.330 11.259 9.933 1.00 96.06 73 HIS A C 1
ATOM 534 O O . HIS A 1 73 ? -8.408 10.778 10.273 1.00 96.06 73 HIS A O 1
ATOM 540 N N . PHE A 1 74 ? -6.142 10.769 10.283 1.00 96.25 74 PHE A N 1
ATOM 541 C CA . PHE A 1 74 ? -5.937 9.621 11.154 1.00 96.25 74 PHE A CA 1
ATOM 542 C C . PHE A 1 74 ? -5.010 10.010 12.293 1.00 96.25 74 PHE A C 1
ATOM 544 O O . PHE A 1 74 ? -3.979 10.651 12.075 1.00 96.25 74 PHE A O 1
ATOM 551 N N . ARG A 1 75 ? -5.367 9.602 13.507 1.00 94.81 75 ARG A N 1
ATOM 552 C CA . ARG A 1 75 ? -4.554 9.812 14.699 1.00 94.81 75 ARG A CA 1
ATOM 553 C C . ARG A 1 75 ? -4.461 8.518 15.492 1.00 94.81 75 ARG A C 1
ATOM 555 O O . ARG A 1 75 ? -5.450 7.813 15.683 1.00 94.81 75 ARG A O 1
ATOM 562 N N . PHE A 1 76 ? -3.256 8.254 15.978 1.00 94.69 76 PHE A N 1
ATOM 563 C CA . PHE A 1 76 ? -2.949 7.184 16.914 1.00 94.69 76 PHE A CA 1
ATOM 564 C C . PHE A 1 76 ? -2.426 7.798 18.206 1.00 94.69 76 PHE A C 1
ATOM 566 O O . PHE A 1 76 ? -1.826 8.874 18.198 1.00 94.69 76 PHE A O 1
ATOM 573 N N . ASP A 1 77 ? -2.675 7.120 19.314 1.00 89.62 77 ASP A N 1
ATOM 574 C CA . ASP A 1 77 ? -2.268 7.558 20.640 1.00 89.62 77 ASP A CA 1
ATOM 575 C C . ASP A 1 77 ? -1.840 6.345 21.469 1.00 89.62 77 ASP A C 1
ATOM 577 O O . ASP A 1 77 ? -2.409 5.259 21.357 1.00 89.62 77 ASP A O 1
ATOM 581 N N . TRP A 1 78 ? -0.815 6.545 22.292 1.00 89.62 78 TRP A N 1
ATOM 582 C CA . TRP A 1 78 ? -0.255 5.526 23.165 1.00 89.62 78 TRP A CA 1
ATOM 583 C C . TRP A 1 78 ? -1.233 5.106 24.274 1.00 89.62 78 TRP A C 1
ATOM 585 O O . TRP A 1 78 ? -1.262 3.924 24.625 1.00 89.62 78 TRP A O 1
ATOM 595 N N . GLN A 1 79 ? -2.070 6.024 24.781 1.00 92.81 79 GLN A N 1
ATOM 596 C CA . GLN A 1 79 ? -3.066 5.722 25.821 1.00 92.81 79 GLN A CA 1
ATOM 597 C C . GLN A 1 79 ? -4.191 4.825 25.289 1.00 92.81 79 GLN A C 1
ATOM 599 O O . GLN A 1 79 ? -4.742 4.016 26.032 1.00 92.81 79 GLN A O 1
ATOM 604 N N . HIS A 1 80 ? -4.487 4.922 23.991 1.00 90.25 80 HIS A N 1
ATOM 605 C CA . HIS A 1 80 ? -5.513 4.141 23.299 1.00 90.25 80 HIS A CA 1
ATOM 606 C C . HIS A 1 80 ? -4.881 3.207 22.260 1.00 90.25 80 HIS A C 1
ATOM 608 O O . HIS A 1 80 ? -5.226 3.216 21.076 1.00 90.25 80 HIS A O 1
ATOM 614 N N . SER A 1 81 ? -3.934 2.383 22.711 1.00 87.50 81 SER A N 1
ATOM 615 C CA . SER A 1 81 ? -3.250 1.412 21.856 1.00 87.50 81 SER A CA 1
ATOM 616 C C . SER A 1 81 ? -4.243 0.505 21.121 1.00 87.50 81 SER A C 1
ATOM 618 O O . SER A 1 81 ? -5.161 -0.064 21.713 1.00 87.50 81 SER A O 1
ATOM 620 N N . GLY A 1 82 ? -4.059 0.370 19.808 1.00 88.44 82 GLY A N 1
ATOM 621 C CA . GLY A 1 82 ? -4.962 -0.412 18.966 1.00 88.44 82 GLY A CA 1
ATOM 622 C C . GLY A 1 82 ? -6.265 0.292 18.593 1.00 88.44 82 GLY A C 1
ATOM 623 O O . GLY A 1 82 ? -7.149 -0.353 18.031 1.00 88.44 82 GLY A O 1
ATOM 624 N N . VAL A 1 83 ? -6.401 1.588 18.876 1.00 92.81 83 VAL A N 1
ATOM 625 C CA . VAL A 1 83 ? -7.508 2.429 18.411 1.00 92.81 83 VAL A CA 1
ATOM 626 C C . VAL A 1 83 ? -6.984 3.429 17.388 1.00 92.81 83 VAL A C 1
ATOM 628 O O . VAL A 1 83 ? -5.960 4.074 17.602 1.00 92.81 83 VAL A O 1
ATOM 631 N N . VAL A 1 84 ? -7.699 3.552 16.273 1.00 95.38 84 VAL A N 1
ATOM 632 C CA . VAL A 1 84 ? -7.521 4.641 15.318 1.00 95.38 84 VAL A CA 1
ATOM 633 C C . VAL A 1 84 ? -8.624 5.666 15.532 1.00 95.38 84 VAL A C 1
ATOM 635 O O . VAL A 1 84 ? -9.805 5.323 15.606 1.00 95.38 84 VAL A O 1
ATOM 638 N N . PHE A 1 85 ? -8.234 6.927 15.631 1.00 96.81 85 PHE A N 1
ATOM 639 C CA . PHE A 1 85 ? -9.149 8.057 15.601 1.00 96.81 85 PHE A CA 1
ATOM 640 C C . PHE A 1 85 ? -9.169 8.636 14.192 1.00 96.81 85 PHE A C 1
ATOM 642 O O . PHE A 1 85 ? -8.117 8.711 13.549 1.00 96.81 85 PHE A O 1
ATOM 649 N N . PHE A 1 86 ? -10.343 9.019 13.697 1.00 96.75 86 PHE A N 1
ATOM 650 C CA . PHE A 1 86 ? -10.500 9.420 12.303 1.00 96.75 86 PHE A CA 1
ATOM 651 C C . PHE A 1 86 ? -11.501 10.557 12.107 1.00 96.75 86 PHE A C 1
ATOM 653 O O . PHE A 1 86 ? -12.437 10.729 12.889 1.00 96.75 86 PHE A O 1
ATOM 660 N N . LYS A 1 87 ? -11.303 11.321 11.026 1.00 97.38 87 LYS A N 1
ATOM 661 C CA . LYS A 1 87 ? -12.218 12.380 10.580 1.00 97.38 87 LYS A CA 1
ATOM 662 C C . LYS A 1 87 ? -12.318 12.440 9.062 1.00 97.38 87 LYS A C 1
ATOM 664 O O . LYS A 1 87 ? -11.323 12.247 8.359 1.00 97.38 87 LYS A O 1
ATOM 669 N N . THR A 1 88 ? -13.498 12.802 8.568 1.00 95.62 88 THR A N 1
ATOM 670 C CA . THR A 1 88 ? -13.732 13.086 7.143 1.00 95.62 88 THR A CA 1
ATOM 671 C C . THR A 1 88 ? -13.095 14.415 6.738 1.00 95.62 88 THR A C 1
ATOM 673 O O . THR A 1 88 ? -12.419 14.481 5.715 1.00 95.62 88 THR A O 1
ATOM 676 N N . ARG A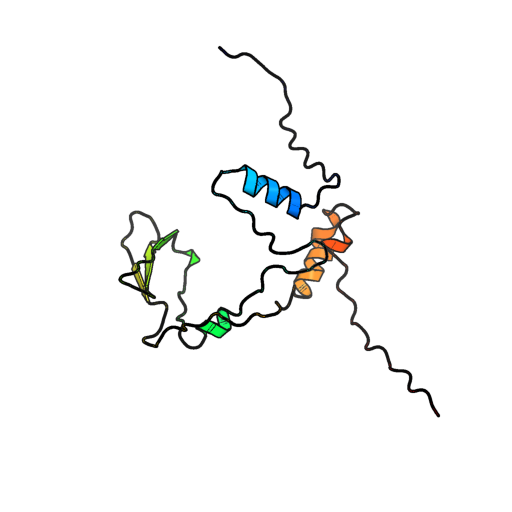 1 89 ? -13.251 15.461 7.557 1.00 94.00 89 ARG A N 1
ATOM 677 C CA . ARG A 1 89 ? -12.603 16.774 7.401 1.00 94.00 89 ARG A CA 1
ATOM 678 C C . ARG A 1 89 ? -12.039 17.255 8.733 1.00 94.00 89 ARG A C 1
ATOM 680 O O . ARG A 1 89 ? -12.444 16.790 9.794 1.00 94.00 89 ARG A O 1
ATOM 687 N N . ILE A 1 90 ? -11.140 18.236 8.697 1.00 92.38 90 ILE A N 1
ATOM 688 C CA . ILE A 1 90 ? -10.484 18.760 9.907 1.00 92.38 90 ILE A CA 1
ATOM 689 C C . ILE A 1 90 ? -11.470 19.322 10.949 1.00 92.38 90 ILE A C 1
ATOM 691 O O . ILE A 1 90 ? -11.243 19.183 12.152 1.00 92.38 90 ILE A O 1
ATOM 695 N N . SER A 1 91 ? -12.568 19.926 10.481 1.00 94.75 91 SER A N 1
ATOM 696 C CA . SER A 1 91 ? -13.627 20.535 11.294 1.00 94.75 91 SER A CA 1
ATOM 697 C C . SER A 1 91 ? -14.609 19.534 11.889 1.00 94.75 91 SER A C 1
ATOM 699 O O . SER A 1 91 ? -15.383 19.905 12.766 1.00 94.75 91 SER A O 1
ATOM 701 N N . ASP A 1 92 ? -14.615 18.301 11.388 1.00 95.50 92 ASP A N 1
ATOM 702 C CA . ASP A 1 92 ? -15.622 17.322 11.766 1.00 95.50 92 ASP A CA 1
ATOM 703 C C . ASP A 1 92 ? -15.302 16.722 13.141 1.00 95.50 92 ASP A C 1
ATOM 705 O O . ASP A 1 92 ? -14.169 16.789 13.652 1.00 95.50 92 ASP A O 1
ATOM 709 N N . GLU A 1 93 ? -16.326 16.127 13.746 1.00 95.69 93 GLU A N 1
ATOM 710 C CA . GLU A 1 93 ? -16.177 15.366 14.980 1.00 95.69 93 GLU A CA 1
ATOM 711 C C . GLU A 1 93 ? -15.245 14.166 14.773 1.00 95.69 93 GLU A C 1
ATOM 713 O O . GLU A 1 93 ? -15.165 13.580 13.691 1.00 95.69 93 GLU A O 1
ATOM 718 N N . GLU A 1 94 ? -14.496 13.822 15.821 1.00 96.56 94 GLU A N 1
ATOM 719 C CA . GLU A 1 94 ? -13.569 12.693 15.791 1.00 96.56 94 GLU A CA 1
ATOM 720 C C . GLU A 1 94 ? -14.313 11.387 16.075 1.00 96.56 94 GLU A C 1
ATOM 722 O O . GLU A 1 94 ? -14.879 11.200 17.152 1.00 96.56 94 GLU A O 1
ATOM 727 N N . GLY A 1 95 ? -14.288 10.471 15.110 1.00 95.56 95 GLY A N 1
ATOM 728 C CA . GLY A 1 95 ? -14.682 9.085 15.318 1.00 95.56 95 GLY A CA 1
ATOM 729 C C . GLY A 1 95 ? -13.529 8.267 15.894 1.00 95.56 95 GLY A C 1
ATOM 730 O O . GLY A 1 95 ? -12.360 8.634 15.765 1.00 95.56 95 GLY A O 1
ATOM 731 N N . SER A 1 96 ? -13.842 7.122 16.500 1.00 96.12 96 SER A N 1
ATOM 732 C CA . SER A 1 96 ? -12.832 6.144 16.907 1.00 96.12 96 SER A CA 1
ATOM 733 C C . SER A 1 96 ? -13.230 4.734 16.494 1.00 96.12 96 SER A C 1
ATOM 735 O O . SER A 1 96 ? -14.405 4.362 16.503 1.00 96.12 96 SER A O 1
ATOM 737 N N . PHE A 1 97 ? -12.238 3.944 16.100 1.00 96.06 97 PHE A N 1
ATOM 738 C CA . PHE A 1 97 ? -12.406 2.545 15.747 1.00 96.06 97 PHE A CA 1
ATOM 739 C C . PHE A 1 97 ? -11.269 1.736 16.346 1.00 96.06 97 PHE A C 1
ATOM 741 O O . PHE A 1 97 ? -10.091 2.033 16.161 1.00 96.06 97 PHE A O 1
ATOM 748 N N . LYS A 1 98 ? -11.610 0.676 17.071 1.00 94.25 98 LYS A N 1
ATOM 749 C CA . LYS A 1 98 ? -10.608 -0.213 17.651 1.00 94.25 98 LYS A CA 1
ATOM 750 C C . LYS A 1 98 ? -10.200 -1.266 16.607 1.00 94.25 98 LYS A C 1
ATOM 752 O O . LYS A 1 98 ? -11.024 -2.073 16.185 1.00 94.25 98 LYS A O 1
ATOM 757 N N . LEU A 1 99 ? -8.943 -1.251 16.186 1.00 93.19 99 LEU A N 1
ATOM 758 C CA . LEU A 1 99 ? -8.390 -2.074 15.107 1.00 93.19 99 LEU A CA 1
ATOM 759 C C . LEU A 1 99 ? -8.214 -3.542 15.494 1.00 93.19 99 LEU A C 1
ATOM 761 O O . LEU A 1 99 ? -8.276 -4.407 14.628 1.00 93.19 99 LEU A O 1
ATOM 765 N N . PHE A 1 100 ? -8.019 -3.831 16.781 1.00 91.31 100 PHE A N 1
ATOM 766 C CA . PHE A 1 100 ? -7.757 -5.186 17.263 1.00 91.31 100 PHE A CA 1
ATOM 767 C C . PHE A 1 100 ? -8.854 -5.680 18.209 1.00 91.31 100 PHE A C 1
ATOM 769 O O . PHE A 1 100 ? -9.485 -4.904 18.932 1.00 91.31 100 PHE A O 1
ATOM 776 N N . LYS A 1 101 ? -9.089 -6.991 18.211 1.00 90.44 101 LYS A N 1
ATOM 777 C CA . LYS A 1 101 ? -9.919 -7.668 19.217 1.00 90.44 101 LYS A CA 1
ATOM 778 C C . LYS A 1 101 ? -9.269 -7.555 20.603 1.00 90.44 101 LYS A C 1
ATOM 780 O O . LYS A 1 101 ? -8.089 -7.238 20.719 1.00 90.44 101 LYS A O 1
ATOM 785 N N . ASP A 1 102 ? -10.040 -7.835 21.654 1.00 85.06 102 ASP A N 1
ATOM 786 C CA . ASP A 1 102 ? -9.551 -7.944 23.038 1.00 85.06 102 ASP A CA 1
ATOM 787 C C . ASP A 1 102 ? -8.719 -9.219 23.242 1.00 85.06 102 ASP A C 1
ATOM 789 O O . ASP A 1 102 ? -9.081 -10.134 23.977 1.00 85.06 102 ASP A O 1
ATOM 793 N N . SER A 1 103 ? -7.605 -9.293 22.523 1.00 81.56 103 SER A N 1
ATOM 794 C CA . SER A 1 103 ? -6.630 -10.374 22.545 1.00 81.56 103 SER A CA 1
ATOM 795 C C . SER A 1 103 ? -5.231 -9.785 22.704 1.00 81.56 103 SER A C 1
ATOM 797 O O . SER A 1 103 ? -4.992 -8.672 22.226 1.00 81.56 103 SER A O 1
ATOM 799 N N . PRO A 1 104 ? -4.286 -10.518 23.316 1.00 82.44 104 PRO A N 1
ATOM 800 C CA . PRO A 1 104 ? -2.890 -10.102 23.350 1.00 82.44 104 PRO A CA 1
ATOM 801 C C . PRO A 1 104 ? -2.378 -9.782 21.942 1.00 82.44 104 PRO A C 1
ATOM 803 O O . PRO A 1 104 ? -2.588 -10.562 21.010 1.00 82.44 104 PRO A O 1
ATOM 806 N N . LEU A 1 105 ? -1.724 -8.630 21.789 1.00 83.00 105 LEU A N 1
ATOM 807 C CA . LEU A 1 105 ? -1.079 -8.273 20.531 1.00 83.00 105 LEU A CA 1
ATOM 808 C C . LEU A 1 105 ? 0.186 -9.125 20.334 1.00 83.00 105 LEU A C 1
ATOM 810 O O . LEU A 1 105 ? 0.860 -9.445 21.318 1.00 83.00 105 LEU A O 1
ATOM 814 N N . PRO A 1 106 ? 0.536 -9.480 19.087 1.00 84.69 106 PRO A N 1
ATOM 815 C CA . PRO A 1 106 ? 1.781 -10.159 18.787 1.00 84.69 106 PRO A CA 1
ATOM 816 C C . PRO A 1 106 ? 2.960 -9.308 19.256 1.00 84.69 106 PRO A C 1
ATOM 818 O O . PRO A 1 106 ? 3.030 -8.112 18.982 1.00 84.69 106 PRO A O 1
ATOM 821 N N . THR A 1 107 ? 3.890 -9.933 19.969 1.00 87.06 107 THR A N 1
ATOM 822 C CA . THR A 1 107 ? 5.145 -9.303 20.407 1.00 87.06 107 THR A CA 1
ATOM 823 C C . THR A 1 107 ? 6.311 -9.626 19.475 1.00 87.06 107 THR A C 1
ATOM 825 O O . THR A 1 107 ? 7.411 -9.108 19.647 1.00 87.06 107 THR A O 1
ATOM 828 N N . THR A 1 108 ? 6.080 -10.490 18.488 1.00 89.06 108 THR A N 1
ATOM 829 C CA . THR A 1 108 ? 7.055 -10.912 17.486 1.00 89.06 108 THR A CA 1
ATOM 830 C C . THR A 1 108 ? 6.783 -10.233 16.150 1.00 89.06 108 THR A C 1
ATOM 832 O O . THR A 1 108 ? 5.657 -9.847 15.852 1.00 89.06 108 THR A O 1
ATOM 835 N N . ALA A 1 109 ? 7.820 -10.097 15.323 1.00 87.50 109 ALA A N 1
ATOM 836 C CA . ALA A 1 109 ? 7.658 -9.606 13.959 1.00 87.50 109 ALA A CA 1
ATOM 837 C C . ALA A 1 109 ? 6.887 -10.616 13.088 1.00 87.50 109 ALA A C 1
ATOM 839 O O . ALA A 1 109 ? 6.932 -11.826 13.330 1.00 87.50 109 ALA A O 1
ATOM 840 N N . ALA A 1 110 ? 6.214 -10.118 12.047 1.00 92.44 110 ALA A N 1
ATOM 841 C CA . ALA A 1 110 ? 5.624 -10.957 11.007 1.00 92.44 110 ALA A CA 1
ATOM 842 C C . ALA A 1 110 ? 6.684 -11.825 10.304 1.00 92.44 110 ALA A C 1
ATOM 844 O O . ALA A 1 110 ? 7.882 -11.557 10.367 1.00 92.44 110 ALA A O 1
ATOM 845 N N . THR A 1 111 ? 6.257 -12.886 9.625 1.00 94.31 111 THR A N 1
ATOM 846 C CA . THR A 1 111 ? 7.173 -13.736 8.855 1.00 94.31 111 THR A CA 1
ATOM 847 C C . THR A 1 111 ? 7.462 -13.122 7.484 1.00 94.31 111 THR A C 1
ATOM 849 O O . THR A 1 111 ? 6.540 -12.592 6.859 1.00 94.31 111 THR A O 1
ATOM 852 N N . PRO A 1 112 ? 8.703 -13.203 6.976 1.00 92.19 112 PRO A N 1
ATOM 853 C CA . PRO A 1 112 ? 9.012 -12.762 5.624 1.00 92.19 112 PRO A CA 1
ATOM 854 C C . PRO A 1 112 ? 8.337 -13.671 4.588 1.00 92.19 112 PRO A C 1
ATOM 856 O O . PRO A 1 112 ? 8.280 -14.890 4.756 1.00 92.19 112 PRO A O 1
ATOM 859 N N . ILE A 1 113 ? 7.859 -13.079 3.498 1.00 89.12 113 ILE A N 1
ATOM 860 C CA . ILE A 1 113 ? 7.231 -13.758 2.364 1.00 89.12 113 ILE A CA 1
ATOM 861 C C . ILE A 1 113 ? 7.868 -13.334 1.046 1.00 89.12 113 ILE A C 1
ATOM 863 O O . ILE A 1 113 ? 8.382 -12.227 0.892 1.00 89.12 113 ILE A O 1
ATOM 867 N N . THR A 1 114 ? 7.796 -14.230 0.061 1.00 84.25 114 THR A N 1
ATOM 868 C CA . THR A 1 114 ? 8.075 -13.875 -1.332 1.00 84.25 114 THR A CA 1
ATOM 869 C C . THR A 1 114 ? 6.780 -13.360 -1.956 1.00 84.25 114 THR A C 1
ATOM 871 O O . THR A 1 114 ? 5.810 -14.121 -2.016 1.00 84.25 114 THR A O 1
ATOM 874 N N . PRO A 1 115 ? 6.715 -12.096 -2.408 1.00 81.44 115 PRO A N 1
ATOM 875 C CA . PRO A 1 115 ? 5.510 -11.584 -3.039 1.00 81.44 115 PRO A CA 1
ATOM 876 C C . PRO A 1 115 ? 5.228 -12.355 -4.343 1.00 81.44 115 PRO A C 1
ATOM 878 O O . PRO A 1 115 ? 6.165 -12.695 -5.067 1.00 81.44 115 PRO A O 1
ATOM 881 N N . PRO A 1 116 ? 3.952 -12.597 -4.694 1.00 78.19 116 PRO A N 1
ATOM 882 C CA . PRO A 1 116 ? 3.563 -13.421 -5.847 1.00 78.19 116 PRO A CA 1
ATOM 883 C C . PRO A 1 116 ? 3.940 -12.826 -7.219 1.00 78.19 116 PRO A C 1
ATOM 885 O O . PRO A 1 116 ? 3.714 -13.458 -8.250 1.00 78.19 116 PRO A O 1
ATOM 888 N N . GLY A 1 117 ? 4.519 -11.623 -7.250 1.00 81.81 117 GLY A N 1
ATOM 889 C CA . GLY A 1 117 ? 4.835 -10.893 -8.473 1.00 81.81 117 GLY A CA 1
ATOM 890 C C . GLY A 1 117 ? 3.590 -10.340 -9.171 1.00 81.81 117 GLY A C 1
ATOM 891 O O . GLY A 1 117 ? 2.491 -10.307 -8.618 1.00 81.81 117 GLY A O 1
ATOM 892 N N . LEU A 1 118 ? 3.769 -9.861 -10.404 1.00 83.62 118 LEU A N 1
ATOM 893 C CA . LEU A 1 118 ? 2.670 -9.335 -11.213 1.00 83.62 118 LEU A CA 1
ATOM 894 C C . LEU A 1 118 ? 1.798 -10.465 -11.766 1.00 83.62 118 LEU A C 1
ATOM 896 O O . LEU A 1 118 ? 2.318 -11.461 -12.274 1.00 83.62 118 LEU A O 1
ATOM 900 N N . SER A 1 119 ? 0.478 -10.261 -11.769 1.00 87.62 119 SER A N 1
ATOM 901 C CA . SER A 1 119 ? -0.450 -11.159 -12.463 1.00 87.62 119 SER A CA 1
ATOM 902 C C . SER A 1 119 ? -0.160 -11.200 -13.968 1.00 87.62 119 SER A C 1
ATOM 904 O O . SER A 1 119 ? 0.366 -10.245 -14.544 1.00 87.62 119 SER A O 1
ATOM 906 N N . ARG A 1 120 ? -0.543 -12.294 -14.637 1.00 88.19 120 ARG A N 1
ATOM 907 C CA . ARG A 1 120 ? -0.372 -12.432 -16.096 1.00 88.19 120 ARG A CA 1
ATOM 908 C C . ARG A 1 120 ? -1.091 -11.335 -16.872 1.00 88.19 120 ARG A C 1
ATOM 910 O O . ARG A 1 120 ? -0.536 -10.804 -17.824 1.00 88.19 120 ARG A O 1
ATOM 917 N N . GLU A 1 121 ? -2.292 -10.973 -16.435 1.00 90.94 121 GLU A N 1
ATOM 918 C CA . GLU A 1 121 ? -3.067 -9.873 -17.015 1.00 90.94 121 GLU A CA 1
ATOM 919 C C . GLU A 1 121 ? -2.310 -8.552 -16.909 1.00 90.94 121 GLU A C 1
ATOM 921 O O . GLU A 1 121 ? -2.227 -7.797 -17.876 1.00 90.94 121 GLU A O 1
ATOM 926 N N . ARG A 1 122 ? -1.685 -8.291 -15.752 1.00 91.31 122 ARG A N 1
ATOM 927 C CA . ARG A 1 122 ? -0.887 -7.083 -15.566 1.00 91.31 122 ARG A CA 1
ATOM 928 C C . ARG A 1 122 ? 0.379 -7.102 -16.419 1.00 91.31 122 ARG A C 1
ATOM 930 O O . ARG A 1 122 ? 0.713 -6.071 -16.993 1.00 91.31 122 ARG A O 1
ATOM 937 N N . GLN A 1 123 ? 1.050 -8.247 -16.544 1.00 91.06 123 GLN A N 1
ATOM 938 C CA . GLN A 1 123 ? 2.204 -8.404 -17.437 1.00 91.06 123 GLN A CA 1
ATOM 939 C C . GLN A 1 123 ? 1.818 -8.150 -18.903 1.00 91.06 123 GLN A C 1
ATOM 941 O O . GLN A 1 123 ? 2.491 -7.379 -19.584 1.00 91.06 123 GLN A O 1
ATOM 946 N N . ALA A 1 124 ? 0.704 -8.725 -19.366 1.00 91.88 124 ALA A N 1
ATOM 947 C CA . ALA A 1 124 ? 0.184 -8.512 -20.717 1.00 91.88 124 ALA A CA 1
ATOM 948 C C . ALA A 1 124 ? -0.179 -7.040 -20.958 1.00 91.88 124 ALA A C 1
ATOM 950 O O . ALA A 1 124 ? 0.233 -6.461 -21.958 1.00 91.88 124 ALA A O 1
ATOM 951 N N . TYR A 1 125 ? -0.853 -6.396 -20.000 1.00 94.00 125 TYR A N 1
ATOM 952 C CA . TYR A 1 125 ? -1.151 -4.966 -20.066 1.00 94.00 125 TYR A CA 1
ATOM 953 C C . TYR A 1 125 ? 0.119 -4.115 -20.217 1.00 94.00 125 TYR A C 1
ATOM 955 O O . TYR A 1 125 ? 0.170 -3.231 -21.074 1.00 94.00 125 TYR A O 1
ATOM 963 N N . LEU A 1 126 ? 1.157 -4.381 -19.414 1.00 91.44 126 LEU A N 1
ATOM 964 C CA . LEU A 1 126 ? 2.430 -3.662 -19.519 1.00 91.44 126 LEU A CA 1
ATOM 965 C C . LEU A 1 126 ? 3.077 -3.878 -20.893 1.00 91.44 126 LEU A C 1
ATOM 967 O O . LEU A 1 126 ? 3.514 -2.914 -21.522 1.00 91.44 126 LEU A O 1
ATOM 971 N N . TYR A 1 127 ? 3.083 -5.116 -21.389 1.00 92.62 127 TYR A N 1
ATOM 972 C CA . TYR A 1 127 ? 3.652 -5.449 -22.692 1.00 92.62 127 TYR A CA 1
ATOM 973 C C . TYR A 1 127 ? 2.894 -4.807 -23.864 1.00 92.62 127 TYR A C 1
ATOM 975 O O . TYR A 1 127 ? 3.512 -4.264 -24.774 1.00 92.62 127 TYR A O 1
ATOM 983 N N . GLU A 1 128 ? 1.565 -4.842 -23.859 1.00 94.31 128 GLU A N 1
ATOM 984 C CA . GLU A 1 128 ? 0.752 -4.393 -24.994 1.00 94.31 128 GLU A CA 1
ATOM 985 C C . GLU A 1 128 ? 0.489 -2.887 -24.984 1.00 94.31 128 GLU A C 1
ATOM 987 O O . GLU A 1 128 ? 0.475 -2.250 -26.038 1.00 94.31 128 GLU A O 1
ATOM 992 N N . LYS A 1 129 ? 0.232 -2.313 -23.802 1.00 93.75 129 LYS A N 1
ATOM 993 C CA . LYS A 1 129 ? -0.243 -0.929 -23.666 1.00 93.75 129 LYS A CA 1
ATOM 994 C C . LYS A 1 129 ? 0.852 0.038 -23.255 1.00 93.75 129 LYS A C 1
ATOM 996 O O . LYS A 1 129 ? 0.808 1.186 -23.678 1.00 93.75 129 LYS A O 1
ATOM 1001 N N . ILE A 1 130 ? 1.818 -0.397 -22.446 1.00 93.56 130 ILE A N 1
ATOM 1002 C CA . ILE A 1 130 ? 2.848 0.501 -21.901 1.00 93.56 130 ILE A CA 1
ATOM 1003 C C . ILE A 1 130 ? 4.153 0.426 -22.698 1.00 93.56 130 ILE A C 1
ATOM 1005 O O . ILE A 1 130 ? 4.769 1.461 -22.951 1.00 93.56 130 ILE A O 1
ATOM 1009 N N . ARG A 1 131 ? 4.548 -0.762 -23.171 1.00 91.31 131 ARG A N 1
ATOM 1010 C CA . ARG A 1 131 ? 5.814 -0.995 -23.891 1.00 91.31 131 ARG A CA 1
ATOM 1011 C C . ARG A 1 131 ? 6.102 -0.032 -25.055 1.00 91.31 131 ARG A C 1
ATOM 1013 O O . ARG A 1 131 ? 7.271 0.329 -25.190 1.00 91.31 131 ARG A O 1
ATOM 1020 N N . PRO A 1 132 ? 5.133 0.425 -25.882 1.00 92.69 132 PRO A N 1
ATOM 1021 C CA . PRO A 1 132 ? 5.412 1.393 -26.952 1.00 92.69 132 PRO A CA 1
ATOM 1022 C C . PRO A 1 132 ? 5.966 2.736 -26.455 1.00 92.69 132 PRO A C 1
ATOM 1024 O O . PRO A 1 132 ? 6.685 3.404 -27.192 1.00 92.69 132 PRO A O 1
ATOM 1027 N N . PHE A 1 133 ? 5.667 3.111 -25.208 1.00 91.62 133 PHE A N 1
ATOM 1028 C CA . PHE A 1 133 ? 6.117 4.357 -24.581 1.00 91.62 133 PHE A CA 1
ATOM 1029 C C . PHE A 1 133 ? 7.451 4.210 -23.830 1.00 91.62 133 PHE A C 1
ATOM 1031 O O . PHE A 1 133 ? 8.006 5.194 -23.343 1.00 91.62 133 PHE A O 1
ATOM 1038 N N . VAL A 1 134 ? 7.982 2.988 -23.729 1.00 82.75 134 VAL A N 1
ATOM 1039 C CA . VAL A 1 134 ? 9.257 2.697 -23.063 1.00 82.75 134 VAL A CA 1
ATOM 1040 C C . VAL A 1 134 ? 10.392 2.775 -24.085 1.00 82.75 134 VAL A C 1
ATOM 1042 O O . VAL A 1 134 ? 10.276 2.258 -25.194 1.00 82.75 134 VAL A O 1
ATOM 1045 N N . LYS A 1 135 ? 11.519 3.402 -23.722 1.00 85.94 135 LYS A N 1
ATOM 1046 C CA . LYS A 1 135 ? 12.719 3.441 -24.580 1.00 85.94 135 LYS A CA 1
ATOM 1047 C C . LYS A 1 135 ? 13.228 2.025 -24.848 1.00 85.94 135 LYS A C 1
ATOM 1049 O O . LYS A 1 135 ? 13.257 1.216 -23.926 1.00 85.94 135 LYS A O 1
ATOM 1054 N N . ASP A 1 136 ? 13.703 1.757 -26.065 1.00 86.81 136 ASP A N 1
ATOM 1055 C CA . ASP A 1 136 ? 14.066 0.401 -26.513 1.00 86.81 136 ASP A CA 1
ATOM 1056 C C . ASP A 1 136 ? 14.980 -0.349 -25.539 1.00 86.81 136 ASP A C 1
ATOM 1058 O O . ASP A 1 136 ? 14.666 -1.474 -25.160 1.00 86.81 136 ASP A O 1
ATOM 1062 N N . LYS A 1 137 ? 16.028 0.312 -25.028 1.00 85.81 137 LYS A N 1
ATOM 1063 C CA . LYS A 1 137 ? 16.975 -0.275 -24.063 1.00 85.81 137 LYS A CA 1
ATOM 1064 C C . LYS A 1 137 ? 16.358 -0.756 -22.740 1.00 85.81 137 LYS A C 1
ATOM 1066 O O . LYS A 1 137 ? 16.991 -1.526 -22.033 1.00 85.81 137 LYS A O 1
ATOM 1071 N N . PHE A 1 138 ? 15.152 -0.306 -22.392 1.00 82.06 138 PHE A N 1
ATOM 1072 C CA . PHE A 1 138 ? 14.469 -0.661 -21.142 1.00 82.06 138 PHE A CA 1
ATOM 1073 C C . PHE A 1 138 ? 13.224 -1.525 -21.353 1.00 82.06 138 PHE A C 1
ATOM 1075 O O . PHE A 1 138 ? 12.619 -1.965 -20.375 1.00 82.06 138 PHE A O 1
ATOM 1082 N N . LYS A 1 139 ? 12.817 -1.777 -22.604 1.00 83.75 139 LYS A N 1
ATOM 1083 C CA . LYS A 1 139 ? 11.566 -2.489 -22.900 1.00 83.75 139 LYS A CA 1
ATOM 1084 C C . LYS A 1 139 ? 11.530 -3.879 -22.269 1.00 83.75 139 LYS A C 1
ATOM 1086 O O . LYS A 1 139 ? 10.513 -4.241 -21.690 1.00 83.75 139 LYS A O 1
ATOM 1091 N N . ASP A 1 140 ? 12.629 -4.625 -22.334 1.00 86.38 140 ASP A N 1
ATOM 1092 C CA . ASP A 1 140 ? 12.698 -5.996 -21.808 1.00 86.38 140 ASP A CA 1
ATOM 1093 C C . ASP A 1 140 ? 12.930 -6.077 -20.297 1.00 86.38 140 ASP A C 1
ATOM 1095 O O . ASP A 1 140 ? 12.718 -7.131 -19.710 1.00 86.38 140 ASP A O 1
ATOM 1099 N N . VAL A 1 141 ? 13.285 -4.963 -19.657 1.00 81.00 141 VAL A N 1
ATOM 1100 C CA . VAL A 1 141 ? 13.387 -4.872 -18.194 1.00 81.00 141 VAL A CA 1
ATOM 1101 C C . VAL A 1 141 ? 12.044 -4.451 -17.593 1.00 81.00 141 VAL A C 1
ATOM 1103 O O . VAL A 1 141 ? 11.562 -5.057 -16.643 1.00 81.00 141 VAL A O 1
ATOM 1106 N N . VAL A 1 142 ? 11.402 -3.427 -18.166 1.00 79.44 142 VAL A N 1
ATOM 1107 C CA . VAL A 1 142 ? 10.198 -2.795 -17.593 1.00 79.44 142 VAL A CA 1
ATOM 1108 C C . VAL A 1 142 ? 8.904 -3.451 -18.079 1.00 79.44 142 VAL A C 1
ATOM 1110 O O . VAL A 1 142 ? 7.913 -3.509 -17.352 1.00 79.44 142 VAL A O 1
ATOM 1113 N N . CYS A 1 143 ? 8.879 -3.922 -19.325 1.00 87.75 143 CYS A N 1
ATOM 1114 C CA . CYS A 1 143 ? 7.697 -4.507 -19.958 1.00 87.75 143 CYS A CA 1
ATOM 1115 C C . CYS A 1 143 ? 8.077 -5.767 -20.750 1.00 87.75 143 CYS A C 1
ATOM 1117 O O . CYS A 1 143 ? 7.838 -5.794 -21.963 1.00 87.75 143 CYS A O 1
ATOM 1119 N N . PRO A 1 144 ? 8.706 -6.782 -20.127 1.00 86.38 144 PRO A N 1
ATOM 1120 C CA . PRO A 1 144 ? 9.109 -7.997 -20.825 1.00 86.38 144 PRO A CA 1
ATOM 1121 C C . PRO A 1 144 ? 7.904 -8.711 -21.449 1.00 86.38 144 PRO A C 1
ATOM 1123 O O . PRO A 1 144 ? 6.779 -8.580 -20.952 1.00 86.38 144 PRO A O 1
ATOM 1126 N N . PRO A 1 145 ? 8.115 -9.501 -22.517 1.00 85.56 145 PRO A N 1
ATOM 1127 C CA . PRO A 1 145 ? 7.114 -10.463 -22.957 1.00 85.56 145 PRO A CA 1
ATOM 1128 C C . PRO A 1 145 ? 6.702 -11.344 -21.776 1.00 85.56 145 PRO A C 1
ATOM 1130 O O . PRO A 1 145 ? 7.558 -11.779 -21.002 1.00 85.56 145 PRO A O 1
ATOM 1133 N N . ALA A 1 146 ? 5.406 -11.629 -21.637 1.00 77.69 146 ALA A N 1
ATOM 1134 C CA . ALA A 1 146 ? 4.949 -12.580 -20.631 1.00 77.69 146 ALA A CA 1
ATOM 1135 C C . ALA A 1 146 ? 5.712 -13.901 -20.820 1.00 77.69 146 ALA A C 1
ATOM 1137 O O . ALA A 1 146 ? 5.742 -14.447 -21.926 1.00 77.69 146 ALA A O 1
ATOM 1138 N N . ALA A 1 147 ? 6.361 -14.394 -19.762 1.00 67.81 147 ALA A N 1
ATOM 1139 C CA . ALA A 1 147 ? 7.179 -15.596 -19.852 1.00 67.81 147 ALA A CA 1
ATOM 1140 C C . ALA A 1 147 ? 6.324 -16.759 -20.384 1.00 67.81 147 ALA A C 1
ATOM 1142 O O . ALA A 1 147 ? 5.361 -17.188 -19.739 1.00 67.81 147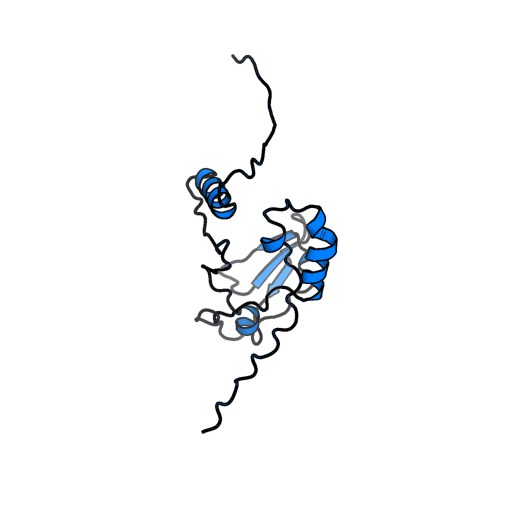 ALA A O 1
ATOM 1143 N N . SER A 1 148 ? 6.656 -17.269 -21.577 1.00 51.31 148 SER A N 1
ATOM 1144 C CA . SER A 1 148 ? 6.034 -18.489 -22.090 1.00 51.31 148 SER A CA 1
ATOM 1145 C C . SER A 1 148 ? 6.283 -19.614 -21.085 1.00 51.31 148 SER A C 1
ATOM 1147 O O . SER A 1 148 ? 7.361 -19.674 -20.492 1.00 51.31 148 SER A O 1
ATOM 1149 N N . ARG A 1 149 ? 5.273 -20.464 -20.859 1.00 39.75 149 ARG A N 1
ATOM 1150 C CA . ARG A 1 149 ? 5.291 -21.583 -19.904 1.00 39.75 149 ARG A CA 1
ATOM 1151 C C . ARG A 1 149 ? 6.676 -22.237 -19.916 1.00 39.75 149 ARG A C 1
ATOM 1153 O O . ARG A 1 149 ? 7.043 -22.817 -20.934 1.00 39.75 149 ARG A O 1
ATOM 1160 N N . ALA A 1 150 ? 7.438 -22.149 -18.822 1.00 36.28 150 ALA A N 1
ATOM 1161 C CA . ALA A 1 150 ? 8.643 -22.954 -18.681 1.00 36.28 150 ALA A CA 1
ATOM 1162 C C . ALA A 1 150 ? 8.199 -24.414 -18.807 1.00 36.28 150 ALA A C 1
ATOM 1164 O O . ALA A 1 150 ? 7.564 -24.971 -17.911 1.00 36.28 150 ALA A O 1
ATOM 1165 N N . THR A 1 151 ? 8.418 -25.007 -19.978 1.00 31.78 151 THR A N 1
ATOM 1166 C CA . THR A 1 151 ? 8.210 -26.435 -20.164 1.00 31.78 151 THR A CA 1
ATOM 1167 C C . THR A 1 151 ? 9.214 -27.095 -19.227 1.00 31.78 151 THR A C 1
ATOM 1169 O O . THR A 1 151 ? 10.397 -26.753 -19.315 1.00 31.78 151 THR A O 1
ATOM 1172 N N . PRO A 1 152 ? 8.794 -27.965 -18.291 1.00 33.62 152 PRO A N 1
ATOM 1173 C CA . PRO A 1 152 ? 9.750 -28.667 -17.450 1.00 33.62 152 PRO A CA 1
ATOM 1174 C C . PRO A 1 152 ? 10.758 -29.351 -18.373 1.00 33.62 152 PRO A C 1
ATOM 1176 O O . PRO A 1 152 ? 10.364 -30.062 -19.303 1.00 33.62 152 PRO A O 1
ATOM 1179 N N . ARG A 1 153 ? 12.052 -29.066 -18.165 1.00 34.66 153 ARG A N 1
ATOM 1180 C CA . ARG A 1 153 ? 13.141 -29.770 -18.846 1.00 34.66 153 ARG A CA 1
ATOM 1181 C C . ARG A 1 153 ? 12.882 -31.257 -18.633 1.00 34.66 153 ARG A C 1
ATOM 1183 O O . ARG A 1 153 ? 12.902 -31.715 -17.495 1.00 34.66 153 ARG A O 1
ATOM 1190 N N . LYS A 1 154 ? 12.573 -31.989 -19.707 1.00 31.97 154 LYS A N 1
ATOM 1191 C CA . LYS A 1 154 ? 12.543 -33.449 -19.658 1.00 31.97 154 LYS A CA 1
ATOM 1192 C C . LYS A 1 154 ? 13.946 -33.874 -19.248 1.00 31.97 154 LYS A C 1
ATOM 1194 O O . LYS A 1 154 ? 14.892 -33.630 -19.988 1.00 31.97 154 LYS A O 1
ATOM 1199 N N . THR A 1 155 ? 14.080 -34.437 -18.056 1.00 38.81 155 THR A N 1
ATOM 1200 C CA . THR A 1 155 ? 15.280 -35.168 -17.672 1.00 38.81 155 THR A CA 1
ATOM 1201 C C . THR A 1 155 ? 15.407 -36.322 -18.657 1.00 38.81 155 THR A C 1
ATOM 1203 O O . THR A 1 155 ? 14.591 -37.244 -18.637 1.00 38.81 155 THR A O 1
ATOM 1206 N N . GLU A 1 156 ? 16.372 -36.244 -19.569 1.00 38.19 156 GLU A N 1
ATOM 1207 C CA . GLU A 1 156 ? 16.800 -37.409 -20.330 1.00 38.19 156 GLU A CA 1
ATOM 1208 C C . GLU A 1 156 ? 17.344 -38.420 -19.321 1.00 38.19 156 GLU A C 1
ATOM 1210 O O . GLU A 1 156 ? 18.384 -38.225 -18.694 1.00 38.19 156 GLU A O 1
ATOM 1215 N N . MET A 1 157 ? 16.568 -39.477 -19.092 1.00 39.81 157 MET A N 1
ATOM 1216 C CA . MET A 1 157 ? 17.055 -40.662 -18.410 1.00 39.81 157 MET A CA 1
ATOM 1217 C C . MET A 1 157 ? 18.032 -41.351 -19.359 1.00 39.81 157 MET A C 1
ATOM 1219 O O . MET A 1 157 ? 17.615 -41.977 -20.335 1.00 39.81 157 MET A O 1
ATOM 1223 N N . ASN A 1 158 ? 19.324 -41.232 -19.064 1.00 38.31 158 ASN A N 1
ATOM 1224 C CA . ASN A 1 158 ? 20.347 -42.070 -19.672 1.00 38.31 158 ASN A CA 1
ATOM 1225 C C . ASN A 1 158 ? 19.999 -43.537 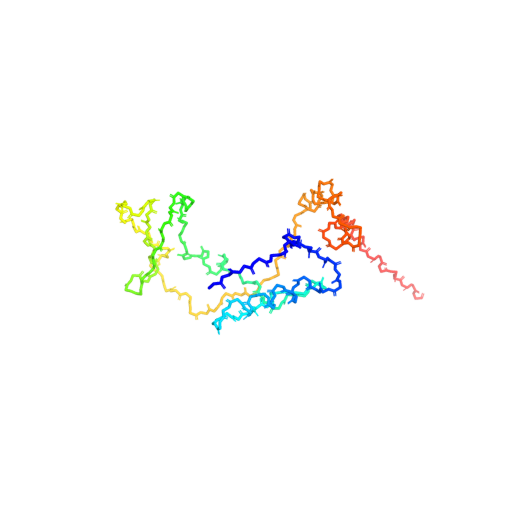-19.387 1.00 38.31 158 ASN A C 1
ATOM 1227 O O . ASN A 1 158 ? 19.919 -43.952 -18.229 1.00 38.31 158 ASN A O 1
ATOM 1231 N N . LYS A 1 159 ? 19.742 -44.304 -20.451 1.00 39.47 159 LYS A N 1
ATOM 1232 C CA . LYS A 1 159 ? 19.673 -45.764 -20.375 1.00 39.47 159 LYS A CA 1
ATOM 1233 C C . LYS A 1 159 ? 21.086 -46.300 -20.143 1.00 39.47 159 LYS A C 1
ATOM 1235 O O . LYS A 1 159 ? 22.026 -45.827 -20.776 1.00 39.47 159 LYS A O 1
ATOM 1240 N N . ILE A 1 160 ? 21.162 -47.232 -19.195 1.00 45.16 160 ILE A N 1
ATOM 1241 C CA . ILE A 1 160 ? 22.326 -48.038 -18.803 1.00 45.16 160 ILE A CA 1
ATOM 1242 C C . ILE A 1 160 ? 22.871 -48.794 -20.014 1.00 45.16 160 ILE A C 1
ATOM 1244 O O . ILE A 1 160 ? 22.029 -49.301 -20.794 1.00 45.16 160 ILE A O 1
#

Secondary structure (DSSP, 8-state):
---------------SS--HHHHHHHHHHHH-TT------B-TTS-BSSPEE-HHHHHTTTB---TTGGG--EEE--STTTTEEEEESSTTSPPEEEE-B-SSPPP-SPPPEE------HHHHHHIIIIIGGGS-GGGHHHHSPPP--------------

Radius of gyration: 24.58 Å; chains: 1; bounding box: 40×92×53 Å